Protein AF-A0A497GI88-F1 (afdb_monomer_lite)

Structure (mmCIF, N/CA/C/O backbone):
data_AF-A0A497GI88-F1
#
_entry.id   AF-A0A497GI88-F1
#
loop_
_atom_site.group_PDB
_atom_site.id
_atom_site.type_symbol
_atom_site.label_atom_id
_atom_site.label_alt_id
_atom_site.label_comp_id
_atom_site.label_asym_id
_atom_site.label_entity_id
_atom_site.label_seq_id
_atom_site.pdbx_PDB_ins_code
_atom_site.Cartn_x
_atom_site.Cartn_y
_atom_site.Cartn_z
_atom_site.occupancy
_atom_site.B_iso_or_equiv
_atom_site.auth_seq_id
_atom_site.auth_comp_id
_atom_site.auth_asym_id
_atom_site.auth_atom_id
_atom_site.pdbx_PDB_model_num
ATOM 1 N N . MET A 1 1 ? -7.601 22.668 -11.768 1.00 29.72 1 MET A N 1
ATOM 2 C CA . MET A 1 1 ? -8.333 21.905 -10.736 1.00 29.72 1 MET A CA 1
ATOM 3 C C . MET A 1 1 ? -7.314 21.542 -9.671 1.00 29.72 1 MET A C 1
ATOM 5 O O . MET A 1 1 ? -6.346 20.874 -10.000 1.00 29.72 1 MET A O 1
ATOM 9 N N . TYR A 1 2 ? -7.430 22.102 -8.469 1.00 25.92 2 TYR A N 1
ATOM 10 C CA . TYR A 1 2 ? -6.499 21.845 -7.369 1.00 25.92 2 TYR A CA 1
ATOM 11 C C . TYR A 1 2 ? -6.974 20.587 -6.637 1.00 25.92 2 TYR A C 1
ATOM 13 O O . TYR A 1 2 ? -7.950 20.641 -5.896 1.00 25.92 2 TYR A O 1
ATOM 21 N N . MET A 1 3 ? -6.332 19.451 -6.909 1.00 29.36 3 MET A N 1
ATOM 22 C CA . MET A 1 3 ? -6.398 18.282 -6.033 1.00 29.36 3 MET A CA 1
ATOM 23 C C . MET A 1 3 ? -5.349 18.503 -4.945 1.00 29.36 3 MET A C 1
ATOM 25 O O . MET A 1 3 ? -4.172 18.648 -5.292 1.00 29.36 3 MET A O 1
ATOM 29 N N . PRO A 1 4 ? -5.723 18.565 -3.655 1.00 32.22 4 PRO A N 1
ATOM 30 C CA . PRO A 1 4 ? -4.715 18.479 -2.616 1.00 32.22 4 PRO A CA 1
ATOM 31 C C . PRO A 1 4 ? -3.979 17.143 -2.812 1.00 32.22 4 PRO A C 1
ATOM 33 O O . PRO A 1 4 ? -4.627 16.129 -3.086 1.00 32.22 4 PRO A O 1
ATOM 36 N N . PRO A 1 5 ? -2.639 17.130 -2.745 1.00 32.94 5 PRO A N 1
ATOM 37 C CA . PRO A 1 5 ? -1.876 15.896 -2.856 1.00 32.94 5 PRO A CA 1
ATOM 38 C C . PRO A 1 5 ? -2.373 14.994 -1.729 1.00 32.94 5 PRO A C 1
ATOM 40 O O . PRO A 1 5 ? -2.317 15.402 -0.571 1.00 32.94 5 PRO A O 1
ATOM 43 N N . PHE A 1 6 ? -2.961 13.843 -2.058 1.00 42.62 6 PHE A N 1
ATOM 44 C CA . PHE A 1 6 ? -3.568 12.930 -1.089 1.00 42.62 6 PHE A CA 1
ATOM 45 C C . PHE A 1 6 ? -2.525 12.436 -0.076 1.00 42.62 6 PHE A C 1
ATOM 47 O O . PHE A 1 6 ? -1.867 11.417 -0.237 1.00 42.62 6 PHE A O 1
ATOM 54 N N . GLY A 1 7 ? -2.406 13.235 0.971 1.00 42.16 7 GLY A N 1
ATOM 55 C CA . GLY A 1 7 ? -1.689 13.073 2.222 1.00 42.16 7 GLY A CA 1
ATOM 56 C C . GLY A 1 7 ? -2.376 14.006 3.218 1.00 42.16 7 GLY A C 1
ATOM 57 O O . GLY A 1 7 ? -1.747 14.829 3.873 1.00 42.16 7 GLY A O 1
ATOM 58 N N . SER A 1 8 ? -3.708 13.993 3.230 1.00 46.81 8 SER A N 1
ATOM 59 C CA . SER A 1 8 ? -4.508 14.846 4.097 1.00 46.81 8 SER A CA 1
ATOM 60 C C . SER A 1 8 ? -4.334 14.383 5.537 1.00 46.81 8 SER A C 1
ATOM 62 O O . SER A 1 8 ? -4.782 13.300 5.886 1.00 46.81 8 SER A O 1
ATOM 64 N N . PHE A 1 9 ? -3.648 15.207 6.330 1.00 50.09 9 PHE A N 1
ATOM 65 C CA . PHE A 1 9 ? -3.596 15.286 7.793 1.00 50.09 9 PHE A CA 1
ATOM 66 C C . PHE A 1 9 ? -4.564 14.359 8.561 1.00 50.09 9 PHE A C 1
ATOM 68 O O . PHE A 1 9 ? -5.512 14.829 9.190 1.00 50.09 9 PHE A O 1
ATOM 75 N N . PHE A 1 10 ? -4.304 13.047 8.567 1.00 52.47 10 PHE A N 1
ATOM 76 C CA . PHE A 1 10 ? -5.151 12.065 9.260 1.00 52.47 10 PHE A CA 1
ATOM 77 C C . PHE A 1 10 ? -5.287 12.385 10.755 1.00 52.47 10 PHE A C 1
ATOM 79 O O . PHE A 1 10 ? -6.344 12.190 11.342 1.00 52.47 10 PHE A O 1
ATOM 86 N N . TYR A 1 11 ? -4.246 12.973 11.350 1.00 55.16 11 TYR A N 1
ATOM 87 C CA . TYR A 1 11 ? -4.225 13.388 12.753 1.00 55.16 11 TYR A CA 1
ATOM 88 C C . TYR A 1 11 ? -5.077 14.630 13.073 1.00 55.16 11 TYR A C 1
ATOM 90 O O . TYR A 1 11 ? -5.218 14.970 14.244 1.00 55.16 11 TYR A O 1
ATOM 98 N N . MET A 1 12 ? -5.618 15.330 12.070 1.00 56.09 12 MET A N 1
ATOM 99 C CA . MET A 1 12 ? -6.397 16.565 12.262 1.00 56.09 12 MET A CA 1
ATOM 100 C C . MET A 1 12 ? -7.893 16.399 11.971 1.00 56.09 12 MET A C 1
ATOM 102 O O . MET A 1 12 ? -8.658 17.341 12.180 1.00 56.09 12 MET A O 1
ATOM 106 N N . MET A 1 13 ? -8.324 15.233 11.484 1.00 63.97 13 MET A N 1
ATOM 107 C CA . MET A 1 13 ? -9.730 14.965 11.185 1.00 63.97 13 MET A CA 1
ATOM 108 C C . MET A 1 13 ? -10.410 14.293 12.388 1.00 63.97 13 MET A C 1
ATOM 110 O O . MET A 1 13 ? -9.856 13.344 12.947 1.00 63.97 13 MET A O 1
ATOM 114 N N . PRO A 1 14 ? -11.606 14.744 12.804 1.00 69.94 14 PRO A N 1
ATOM 115 C CA . PRO A 1 14 ? -12.370 14.048 13.830 1.00 69.94 14 PRO A CA 1
ATOM 116 C C . PRO A 1 14 ? -12.724 12.633 13.351 1.00 69.94 14 PRO A C 1
ATOM 118 O O . PRO A 1 14 ? -13.310 12.455 12.285 1.00 69.94 14 PRO A O 1
ATOM 121 N N . VAL A 1 15 ? -12.365 11.627 14.150 1.00 77.38 15 VAL A N 1
ATOM 122 C CA . VAL A 1 15 ? -12.651 10.216 13.863 1.00 77.38 15 VAL A CA 1
ATOM 123 C C . VAL A 1 15 ? -13.983 9.836 14.500 1.00 77.38 15 VAL A C 1
ATOM 125 O O . VAL A 1 15 ? -14.137 9.906 15.720 1.00 77.38 15 VAL A O 1
ATOM 128 N N . ILE A 1 16 ? -14.938 9.404 13.679 1.00 82.81 16 ILE A N 1
ATOM 129 C CA . ILE A 1 16 ? -16.190 8.811 14.155 1.00 82.81 16 ILE A CA 1
ATOM 130 C C . ILE A 1 16 ? -15.900 7.367 14.571 1.00 82.81 16 ILE A C 1
ATOM 132 O O . ILE A 1 16 ? -15.327 6.599 13.802 1.00 82.81 16 ILE A O 1
ATOM 136 N N . LYS A 1 17 ? -16.298 7.001 15.792 1.00 84.31 17 LYS A N 1
ATOM 137 C CA . LYS A 1 17 ? -16.186 5.638 16.323 1.00 84.31 17 LYS A CA 1
ATOM 138 C C . LYS A 1 17 ? -17.575 5.087 16.622 1.00 84.31 17 LYS A C 1
ATOM 140 O O . LYS A 1 17 ? -18.441 5.831 17.075 1.00 84.31 17 LYS A O 1
ATOM 145 N N . GLY A 1 18 ? -17.768 3.794 16.397 1.00 84.81 18 GLY A N 1
ATOM 146 C CA . GLY A 1 18 ? -19.031 3.114 16.659 1.00 84.81 18 GLY A CA 1
ATOM 147 C C . GLY A 1 18 ? -19.055 1.708 16.076 1.00 84.81 18 GLY A C 1
ATOM 148 O O . GLY A 1 18 ? -18.118 1.285 15.399 1.00 84.81 18 GLY A O 1
ATOM 149 N N . GLU A 1 19 ? -20.141 0.994 16.343 1.00 88.44 19 GLU A N 1
ATOM 150 C CA . GLU A 1 19 ? -20.425 -0.276 15.679 1.00 88.44 19 GLU A CA 1
ATOM 151 C C . GLU A 1 19 ? -20.713 -0.032 14.191 1.00 88.44 19 GLU A C 1
ATOM 153 O O . GLU A 1 19 ? -21.323 0.975 13.828 1.00 88.44 19 GLU A O 1
ATOM 158 N N . ASN A 1 20 ? -20.293 -0.961 13.329 1.00 89.62 20 ASN A N 1
ATOM 159 C CA . ASN A 1 20 ? -20.495 -0.893 11.875 1.00 89.62 20 ASN A CA 1
ATOM 160 C C . ASN A 1 20 ? -19.830 0.315 11.182 1.00 89.62 20 ASN A C 1
ATOM 162 O O . ASN A 1 20 ? -20.304 0.780 10.147 1.00 89.62 20 ASN A O 1
ATOM 166 N N . VAL A 1 21 ? -18.722 0.816 11.735 1.00 89.19 21 VAL A N 1
ATOM 167 C CA . VAL A 1 21 ? -17.883 1.848 11.108 1.00 89.19 21 VAL A CA 1
ATOM 168 C C . VAL A 1 21 ? -16.570 1.223 10.640 1.00 89.19 21 VAL A C 1
ATOM 170 O O . VAL A 1 21 ? -15.913 0.516 11.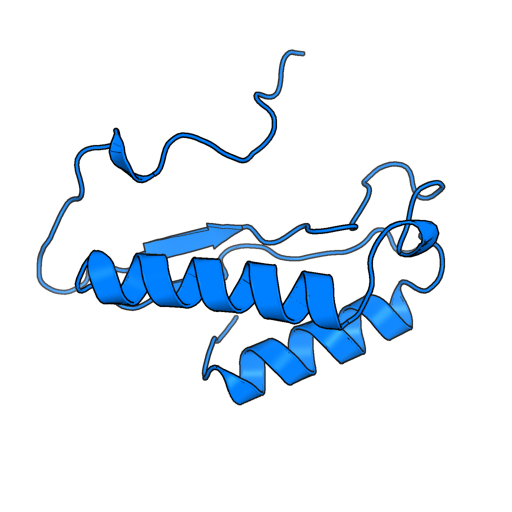403 1.00 89.19 21 VAL A O 1
ATOM 173 N N . ILE A 1 22 ? -16.173 1.512 9.398 1.00 89.19 22 ILE A N 1
ATOM 174 C CA . ILE A 1 22 ? -14.910 1.067 8.801 1.00 89.19 22 ILE A CA 1
ATOM 175 C C . ILE A 1 22 ? -14.120 2.266 8.275 1.00 89.19 22 ILE A C 1
ATOM 177 O O . ILE A 1 22 ? -14.694 3.213 7.735 1.00 89.19 22 ILE A O 1
ATOM 181 N N . LEU A 1 23 ? -12.799 2.237 8.442 1.00 88.00 23 LEU A N 1
ATOM 182 C CA . LEU A 1 23 ? -11.897 3.189 7.808 1.00 88.00 23 LEU A CA 1
ATOM 183 C C . LEU A 1 23 ? -11.629 2.723 6.379 1.00 88.00 23 LEU A C 1
ATOM 185 O O . LEU A 1 23 ? -11.160 1.608 6.183 1.00 88.00 23 LEU A O 1
ATOM 189 N N . THR A 1 24 ? -11.871 3.583 5.394 1.00 89.38 24 THR A N 1
ATOM 190 C CA . THR A 1 24 ? -11.492 3.322 4.001 1.00 89.38 24 THR A CA 1
ATOM 191 C C . THR A 1 24 ? -10.296 4.177 3.587 1.00 89.38 24 THR A C 1
ATOM 193 O O . THR A 1 24 ? -10.237 5.364 3.916 1.00 89.38 24 THR A O 1
ATOM 196 N N . ILE A 1 25 ? -9.333 3.583 2.879 1.00 86.50 25 ILE A N 1
ATOM 197 C CA . ILE A 1 25 ? -8.182 4.280 2.290 1.00 86.50 25 ILE A CA 1
ATOM 198 C C . ILE A 1 25 ? -8.135 4.008 0.789 1.00 86.50 25 ILE A C 1
ATOM 200 O O . ILE A 1 25 ? -8.385 2.895 0.338 1.00 86.50 25 ILE A O 1
ATOM 204 N N . HIS A 1 26 ? -7.805 5.037 0.010 1.00 88.19 26 HIS A N 1
ATOM 205 C CA . HIS A 1 26 ? -7.574 4.918 -1.427 1.00 88.19 26 HIS A CA 1
ATOM 206 C C . HIS A 1 26 ? -6.063 4.859 -1.679 1.00 88.19 26 HIS A C 1
ATOM 208 O O . HIS A 1 26 ? -5.318 5.722 -1.208 1.00 88.19 26 HIS A O 1
ATOM 214 N N . TYR A 1 27 ? -5.603 3.843 -2.402 1.00 87.06 27 TYR A N 1
ATOM 215 C CA . TYR A 1 27 ? -4.194 3.497 -2.535 1.00 87.06 27 TYR A CA 1
ATOM 216 C C . TYR A 1 27 ? -3.696 3.632 -3.979 1.00 87.06 27 TYR A C 1
ATOM 218 O O . TYR A 1 27 ? -3.985 2.805 -4.841 1.00 87.06 27 TYR A O 1
ATOM 226 N N . TYR A 1 28 ? -2.875 4.655 -4.230 1.00 84.38 28 TYR A N 1
ATOM 227 C CA . TYR A 1 28 ? -2.337 4.970 -5.563 1.00 84.38 28 TYR A CA 1
ATOM 228 C C . TYR A 1 28 ? -0.827 5.260 -5.548 1.00 84.38 28 TYR A C 1
ATOM 230 O O . TYR A 1 28 ? -0.309 5.993 -6.388 1.00 84.38 28 TYR A O 1
ATOM 238 N N . ILE A 1 29 ? -0.092 4.726 -4.569 1.00 83.19 29 ILE A N 1
ATOM 239 C CA . ILE A 1 29 ? 1.345 5.003 -4.413 1.00 83.19 29 ILE A CA 1
ATOM 240 C C . ILE A 1 29 ? 2.111 4.552 -5.660 1.00 83.19 29 ILE A C 1
ATOM 242 O O . ILE A 1 29 ? 2.020 3.398 -6.067 1.00 83.19 29 ILE A O 1
ATOM 246 N N . GLY A 1 30 ? 2.824 5.488 -6.297 1.00 75.00 30 GLY A N 1
ATOM 247 C CA . GLY A 1 30 ? 3.535 5.287 -7.570 1.00 75.00 30 GLY A CA 1
ATOM 248 C C . GLY A 1 30 ? 2.655 4.943 -8.778 1.00 75.00 30 GLY A C 1
ATOM 249 O O . GLY A 1 30 ? 3.184 4.742 -9.873 1.00 75.00 30 GLY A O 1
ATOM 250 N N . GLY A 1 31 ? 1.333 4.895 -8.602 1.00 66.25 31 GLY A N 1
ATOM 251 C CA . GLY A 1 31 ? 0.362 4.821 -9.681 1.00 66.25 31 GLY A CA 1
ATOM 252 C C . GLY A 1 31 ? 0.144 6.216 -10.249 1.00 66.25 31 GLY A C 1
ATOM 253 O O . GLY A 1 31 ? -0.153 7.161 -9.521 1.00 66.25 31 GLY A O 1
ATOM 254 N N . THR A 1 32 ? 0.315 6.372 -11.557 1.00 62.66 32 THR A N 1
ATOM 255 C CA . THR A 1 32 ? 0.069 7.647 -12.234 1.00 62.66 32 THR A CA 1
ATOM 256 C C . THR A 1 32 ? -1.063 7.514 -13.225 1.00 62.66 32 THR A C 1
ATOM 258 O O . THR A 1 32 ? -1.184 6.519 -13.940 1.00 62.66 32 THR A O 1
ATOM 261 N N . TRP A 1 33 ? -1.908 8.542 -13.257 1.00 58.06 33 TRP A N 1
ATOM 262 C CA . TRP A 1 33 ? -3.012 8.645 -14.206 1.00 58.06 33 TRP A CA 1
ATOM 263 C C . TRP A 1 33 ? -2.519 8.902 -15.645 1.00 58.06 33 TRP A C 1
ATOM 265 O O . TRP A 1 33 ? -3.259 8.671 -16.595 1.00 58.06 33 TRP A O 1
ATOM 275 N N . ASP A 1 34 ? -1.276 9.381 -15.800 1.00 59.69 34 ASP A N 1
ATOM 276 C CA . ASP A 1 34 ? -0.705 9.868 -17.062 1.00 59.69 34 ASP A CA 1
ATOM 277 C C . ASP A 1 34 ? -0.080 8.773 -17.946 1.00 59.69 34 ASP A C 1
ATOM 279 O O . ASP A 1 34 ? 0.271 9.040 -19.093 1.00 59.69 34 ASP A O 1
ATOM 283 N N . GLY A 1 35 ? 0.074 7.545 -17.434 1.00 53.19 35 GLY A N 1
ATOM 284 C CA . GLY A 1 35 ? 0.631 6.408 -18.175 1.00 53.19 35 GLY A CA 1
ATOM 285 C C . GLY A 1 35 ? 2.127 6.499 -18.513 1.00 53.19 35 GLY A C 1
ATOM 286 O O . GLY A 1 35 ? 2.656 5.571 -19.118 1.00 53.19 35 GLY A O 1
ATOM 287 N N . VAL A 1 36 ? 2.836 7.561 -18.115 1.00 55.03 36 VAL A N 1
ATOM 288 C CA . VAL A 1 36 ? 4.257 7.786 -18.455 1.00 55.03 36 VAL A CA 1
ATOM 289 C C . VAL A 1 36 ? 5.146 7.689 -17.215 1.00 55.03 36 VAL A C 1
ATOM 291 O O . VAL A 1 36 ? 6.287 7.224 -17.292 1.00 55.03 36 VAL A O 1
ATOM 294 N N . THR A 1 37 ? 4.609 8.036 -16.046 1.00 58.12 37 THR A N 1
ATOM 295 C CA . THR A 1 37 ? 5.373 8.190 -14.802 1.00 58.12 37 THR A CA 1
ATOM 296 C C . THR A 1 37 ? 5.050 7.062 -13.810 1.00 58.12 37 THR A C 1
ATOM 298 O O . THR A 1 37 ? 4.721 7.310 -12.657 1.00 58.12 37 THR A O 1
ATOM 301 N N . GLY A 1 38 ? 5.033 5.804 -14.273 1.00 61.22 38 GLY A N 1
ATOM 302 C CA . GLY A 1 38 ? 4.746 4.614 -13.444 1.00 61.22 38 GLY A CA 1
ATOM 303 C C . GLY A 1 38 ? 5.848 4.276 -12.425 1.00 61.22 38 GLY A C 1
ATOM 304 O O . GLY A 1 38 ? 6.639 5.144 -12.065 1.00 61.22 38 GLY A O 1
ATOM 305 N N . TYR A 1 39 ? 5.962 2.991 -12.045 1.00 64.81 39 TYR A N 1
ATOM 306 C CA . TYR A 1 39 ? 6.860 2.354 -11.042 1.00 64.81 39 TYR A CA 1
ATOM 307 C C . TYR A 1 39 ? 8.366 2.699 -11.098 1.00 64.81 39 TYR A C 1
ATOM 309 O O . TYR A 1 39 ? 9.197 2.091 -10.437 1.00 64.81 39 TYR A O 1
ATOM 317 N N . LYS A 1 40 ? 8.783 3.632 -11.946 1.00 66.00 40 LYS A N 1
ATOM 318 C CA . LYS A 1 40 ? 10.166 4.068 -12.101 1.00 66.00 40 LYS A CA 1
ATOM 319 C C . LYS A 1 40 ? 10.716 4.747 -10.840 1.00 66.00 40 LYS A C 1
ATOM 321 O O . LYS A 1 40 ? 11.929 4.767 -10.666 1.00 66.00 40 LYS A O 1
ATOM 326 N N . GLY A 1 41 ? 9.842 5.320 -10.007 1.00 72.62 41 GLY A N 1
ATOM 327 C CA . GLY A 1 41 ? 10.215 6.117 -8.833 1.00 72.62 41 GLY A CA 1
ATOM 328 C C . GLY A 1 41 ? 9.919 5.487 -7.472 1.00 72.62 41 GLY A C 1
ATOM 329 O O . GLY A 1 41 ? 10.179 6.145 -6.470 1.00 72.62 41 GLY A O 1
ATOM 330 N N . ILE A 1 42 ? 9.370 4.269 -7.422 1.00 79.25 42 ILE A N 1
ATOM 331 C CA . ILE A 1 42 ? 9.057 3.575 -6.167 1.00 79.25 42 ILE A CA 1
ATOM 332 C C . ILE A 1 42 ? 9.544 2.127 -6.204 1.00 79.25 42 ILE A C 1
ATOM 334 O O . ILE A 1 42 ? 9.694 1.529 -7.269 1.00 79.25 42 ILE A O 1
ATOM 338 N N . THR A 1 43 ? 9.806 1.579 -5.028 1.00 85.75 43 THR A N 1
ATOM 339 C CA . THR A 1 43 ? 10.260 0.206 -4.810 1.00 85.75 43 THR A CA 1
ATOM 340 C C . THR A 1 43 ? 9.211 -0.602 -4.046 1.00 85.75 43 THR A C 1
ATOM 342 O O . THR A 1 43 ? 8.264 -0.045 -3.488 1.00 85.75 43 THR A O 1
ATOM 345 N N . PHE A 1 44 ? 9.408 -1.919 -3.964 1.00 89.75 44 PHE A N 1
ATOM 346 C CA . PHE A 1 44 ? 8.602 -2.784 -3.100 1.00 89.75 44 PHE A CA 1
ATOM 347 C C . PHE A 1 44 ? 8.591 -2.291 -1.640 1.00 89.75 44 PHE A C 1
ATOM 349 O O . PHE A 1 44 ? 7.537 -2.224 -1.013 1.00 89.75 44 PHE A O 1
ATOM 356 N N . ASP A 1 45 ? 9.743 -1.861 -1.118 1.00 90.25 45 ASP A N 1
ATOM 357 C CA . ASP A 1 45 ? 9.858 -1.340 0.249 1.00 90.25 45 ASP A CA 1
ATOM 358 C C . ASP A 1 45 ? 9.034 -0.060 0.451 1.00 90.25 45 ASP A C 1
ATOM 360 O O . ASP A 1 45 ? 8.541 0.202 1.549 1.00 90.25 45 ASP A O 1
ATOM 364 N N . ASP A 1 46 ? 8.868 0.754 -0.596 1.00 88.38 46 ASP A N 1
ATOM 365 C CA . ASP A 1 46 ? 8.016 1.943 -0.535 1.00 88.38 46 ASP A CA 1
ATOM 366 C C . ASP A 1 46 ? 6.536 1.553 -0.456 1.00 88.38 46 ASP A C 1
ATOM 368 O O . ASP A 1 46 ? 5.780 2.169 0.303 1.00 88.38 46 ASP A O 1
ATOM 372 N N . HIS A 1 47 ? 6.132 0.488 -1.159 1.00 89.00 47 HIS A 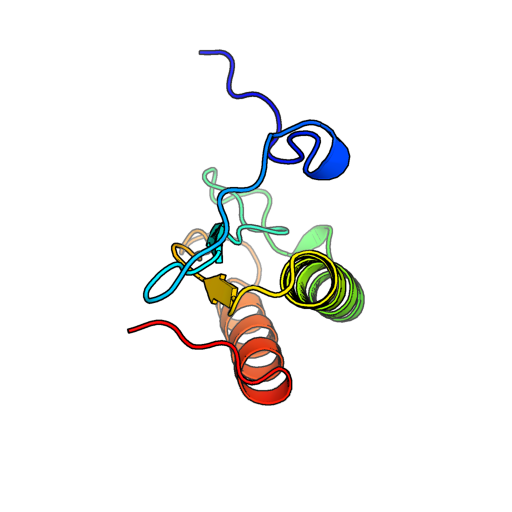N 1
ATOM 373 C CA . HIS A 1 47 ? 4.801 -0.092 -0.995 1.00 89.00 47 HIS A CA 1
ATOM 374 C C . HIS A 1 47 ? 4.579 -0.618 0.417 1.00 89.00 47 HIS A C 1
ATOM 376 O O . HIS A 1 47 ? 3.575 -0.262 1.038 1.00 89.00 47 HIS A O 1
ATOM 382 N N . GLU A 1 48 ? 5.513 -1.412 0.942 1.00 92.62 48 GLU A N 1
ATOM 383 C CA . GLU A 1 48 ? 5.402 -1.999 2.279 1.00 92.62 48 GLU A CA 1
ATOM 384 C C . GLU A 1 48 ? 5.309 -0.904 3.351 1.00 92.62 48 GLU A C 1
ATOM 386 O O . GLU A 1 48 ? 4.425 -0.947 4.208 1.00 92.62 48 GLU A O 1
ATOM 391 N N . LYS A 1 49 ? 6.133 0.150 3.262 1.00 89.88 49 LYS A N 1
ATOM 392 C CA . LYS A 1 49 ? 6.062 1.310 4.169 1.00 89.88 49 LYS A CA 1
ATOM 393 C C . LYS A 1 49 ? 4.721 2.035 4.092 1.00 89.88 49 LYS A C 1
ATOM 395 O O . LYS A 1 49 ? 4.154 2.396 5.128 1.00 89.88 49 LYS A O 1
ATOM 400 N N . ALA A 1 50 ? 4.208 2.265 2.885 1.00 89.56 50 ALA A N 1
ATOM 401 C CA . ALA A 1 50 ? 2.937 2.953 2.701 1.00 89.56 50 ALA A CA 1
ATOM 402 C C . ALA A 1 50 ? 1.758 2.121 3.228 1.00 89.56 50 ALA A C 1
ATOM 404 O O . ALA A 1 50 ? 0.895 2.648 3.929 1.00 89.56 50 ALA A O 1
ATOM 405 N N . ILE A 1 51 ? 1.742 0.816 2.955 1.00 90.81 51 ILE A N 1
ATOM 406 C CA . ILE A 1 51 ? 0.697 -0.103 3.425 1.00 90.81 51 ILE A CA 1
ATOM 407 C C . ILE A 1 51 ? 0.762 -0.261 4.945 1.00 90.81 51 ILE A C 1
ATOM 409 O O . ILE A 1 51 ? -0.259 -0.130 5.614 1.00 90.81 51 ILE A O 1
ATOM 413 N N . SER A 1 52 ? 1.958 -0.425 5.514 1.00 89.81 52 SER A N 1
ATOM 414 C CA . SER A 1 52 ? 2.160 -0.444 6.966 1.00 89.81 52 SER A CA 1
ATOM 415 C C . SER A 1 52 ? 1.647 0.842 7.625 1.00 89.81 52 SER A C 1
ATOM 417 O O . SER A 1 52 ? 0.999 0.802 8.670 1.00 89.81 52 SER A O 1
ATOM 419 N N . THR A 1 53 ? 1.846 1.998 6.986 1.00 89.44 53 THR A N 1
ATOM 420 C CA . THR A 1 53 ? 1.281 3.270 7.461 1.00 89.44 53 THR A CA 1
ATOM 421 C C . THR A 1 53 ? -0.250 3.239 7.459 1.00 89.44 53 THR A C 1
ATOM 423 O O . THR A 1 53 ? -0.855 3.637 8.450 1.00 89.44 53 THR A O 1
ATOM 426 N N . CYS A 1 54 ? -0.880 2.714 6.404 1.00 88.62 54 CYS A N 1
ATOM 427 C CA . CYS A 1 54 ? -2.336 2.544 6.335 1.00 88.62 54 CYS A CA 1
ATOM 428 C C . CYS A 1 54 ? -2.849 1.661 7.483 1.00 88.62 54 CYS A C 1
ATOM 430 O O . CYS A 1 54 ? -3.740 2.071 8.228 1.00 88.62 54 CYS A O 1
ATOM 432 N N . VAL A 1 55 ? -2.230 0.493 7.683 1.00 90.88 55 VAL A N 1
ATOM 433 C CA . VAL A 1 55 ? -2.562 -0.445 8.769 1.00 90.88 55 VAL A CA 1
ATOM 434 C C . VAL A 1 55 ? -2.444 0.234 10.132 1.00 90.88 55 VAL A C 1
ATOM 436 O O . VAL A 1 55 ? -3.367 0.165 10.943 1.00 90.88 55 VAL A O 1
ATOM 439 N N . ASN A 1 56 ? -1.351 0.960 10.370 1.00 88.44 56 ASN A N 1
ATOM 440 C CA . ASN A 1 56 ? -1.140 1.684 11.621 1.00 88.44 56 ASN A CA 1
ATOM 441 C C . ASN A 1 56 ? -2.198 2.769 11.858 1.00 88.44 56 ASN A C 1
ATOM 443 O O . ASN A 1 56 ? -2.587 2.984 13.002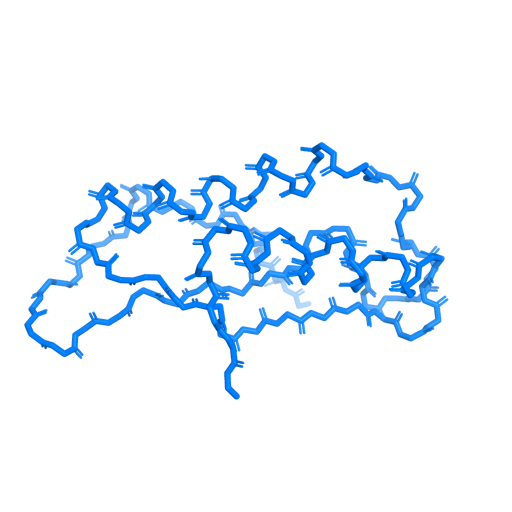 1.00 88.44 56 ASN A O 1
ATOM 447 N N . ILE A 1 57 ? -2.709 3.429 10.813 1.00 86.75 57 ILE A N 1
ATOM 448 C CA . ILE A 1 57 ? -3.820 4.383 10.956 1.00 86.75 57 ILE A CA 1
ATOM 449 C C . ILE A 1 57 ? -5.084 3.663 11.443 1.00 86.75 57 ILE A C 1
ATOM 451 O O . ILE A 1 57 ? -5.722 4.149 12.380 1.00 86.75 57 ILE A O 1
ATOM 455 N N . GLY A 1 58 ? -5.427 2.508 10.863 1.00 87.44 58 GLY A N 1
ATOM 456 C CA . GLY A 1 58 ? -6.565 1.693 11.309 1.00 87.44 58 GLY A CA 1
ATOM 457 C C . GLY A 1 58 ? -6.423 1.255 12.769 1.00 87.44 58 GLY A C 1
ATOM 458 O O . GLY A 1 58 ? -7.298 1.531 13.594 1.00 87.44 58 GLY A O 1
ATOM 459 N N . LEU A 1 59 ? -5.261 0.689 13.115 1.00 89.25 59 LEU A N 1
ATOM 460 C CA . LEU A 1 59 ? -4.938 0.253 14.477 1.00 89.25 59 LEU A CA 1
ATOM 461 C C . LEU A 1 59 ? -5.011 1.405 15.489 1.00 89.25 59 LEU A C 1
ATOM 463 O O . LEU A 1 59 ? -5.689 1.285 16.507 1.00 89.25 59 LEU A O 1
ATOM 467 N N . ASN A 1 60 ? -4.382 2.545 15.193 1.00 87.88 60 ASN A N 1
ATOM 468 C CA . ASN A 1 60 ? -4.379 3.714 16.079 1.00 87.88 60 ASN A CA 1
ATOM 469 C C . ASN A 1 60 ? -5.771 4.346 16.223 1.00 87.88 60 ASN A C 1
ATOM 471 O O . ASN A 1 60 ? -6.099 4.919 17.264 1.00 87.88 60 ASN A O 1
ATOM 475 N N . SER A 1 61 ? -6.606 4.234 15.190 1.00 85.50 61 SER A N 1
ATOM 476 C CA . SER A 1 61 ? -7.990 4.713 15.226 1.00 85.50 61 SER A CA 1
ATOM 477 C C . SER A 1 61 ? -8.918 3.755 15.979 1.00 85.50 61 SER A C 1
ATOM 479 O O . SER A 1 61 ? -9.978 4.179 16.448 1.00 85.50 61 SER A O 1
ATOM 481 N N . GLY A 1 62 ? -8.511 2.494 16.153 1.00 89.00 62 GLY A N 1
ATOM 482 C CA . GLY A 1 62 ? -9.354 1.424 16.683 1.00 89.00 62 GLY A CA 1
ATOM 483 C C . GLY A 1 62 ? -10.488 1.054 15.726 1.00 89.00 62 GLY A C 1
ATOM 484 O O . GLY A 1 62 ? -11.579 0.724 16.183 1.00 89.00 62 GLY A O 1
ATOM 485 N N . LEU A 1 63 ? -10.253 1.180 14.416 1.00 89.00 63 LEU A N 1
ATOM 486 C CA . LEU A 1 63 ? -11.226 0.893 13.363 1.00 89.00 63 LEU A CA 1
ATOM 487 C C . LEU A 1 63 ? -10.669 -0.186 12.425 1.00 89.00 63 LEU A C 1
ATOM 489 O O . LEU A 1 63 ? -9.471 -0.158 12.124 1.00 89.00 63 LEU A O 1
ATOM 493 N N . PRO A 1 64 ? -11.511 -1.101 11.913 1.00 90.12 64 PRO A N 1
ATOM 494 C CA . PRO A 1 64 ? -11.125 -1.955 10.798 1.00 90.12 64 PRO A CA 1
ATOM 495 C C . PRO A 1 64 ? -10.727 -1.097 9.591 1.00 90.12 64 PRO A C 1
ATOM 497 O O . PRO A 1 64 ? -11.279 -0.011 9.394 1.00 90.12 64 PRO A O 1
ATOM 500 N N . LEU A 1 65 ? -9.775 -1.581 8.796 1.00 88.69 65 LEU A N 1
ATOM 501 C CA . LEU A 1 65 ? -9.304 -0.915 7.585 1.00 88.69 65 LEU A CA 1
ATOM 502 C C . LEU A 1 65 ? -9.789 -1.671 6.346 1.00 88.69 65 LEU A C 1
ATOM 504 O O . LEU A 1 65 ? -9.672 -2.890 6.275 1.00 88.69 65 LEU A O 1
ATOM 508 N N . TRP A 1 66 ? -10.271 -0.919 5.366 1.00 89.69 66 TRP A N 1
ATOM 509 C CA . TRP A 1 66 ? -10.642 -1.366 4.031 1.00 89.69 66 TRP A CA 1
ATOM 510 C C . TRP A 1 66 ? -9.910 -0.528 2.990 1.00 89.69 66 TRP A C 1
ATOM 512 O O . TRP A 1 66 ? -9.759 0.685 3.160 1.00 89.69 66 TRP A O 1
ATOM 522 N N . ILE A 1 67 ? -9.472 -1.143 1.898 1.00 90.50 67 ILE A N 1
ATOM 523 C CA . ILE A 1 67 ? -8.955 -0.378 0.766 1.00 90.50 67 ILE A CA 1
ATOM 524 C C . ILE A 1 67 ? -10.127 -0.105 -0.170 1.00 90.50 67 ILE A C 1
ATOM 526 O O . ILE A 1 67 ? -10.643 -1.018 -0.792 1.00 90.50 67 ILE A O 1
ATOM 530 N N . GLY A 1 68 ? -10.601 1.140 -0.233 1.00 88.06 68 GLY A N 1
ATOM 531 C CA . GLY A 1 68 ? -11.792 1.502 -1.015 1.00 88.06 68 GLY A CA 1
ATOM 532 C C . GLY A 1 68 ? -11.523 1.637 -2.506 1.00 88.06 68 GLY A C 1
ATOM 533 O O . GLY A 1 68 ? -12.379 1.324 -3.328 1.00 88.06 68 GLY A O 1
ATOM 534 N N . GLU A 1 69 ? -10.320 2.077 -2.854 1.00 87.00 69 GLU A N 1
ATOM 535 C CA . GLU A 1 69 ? -9.877 2.183 -4.235 1.00 87.00 69 GLU A CA 1
ATOM 536 C C . GLU A 1 69 ? -8.392 1.863 -4.327 1.00 87.00 69 GLU A C 1
ATOM 538 O O . GLU A 1 69 ? -7.604 2.250 -3.464 1.00 87.00 69 GLU A O 1
ATOM 543 N N . LEU A 1 70 ? -8.006 1.205 -5.411 1.00 88.12 70 LEU A N 1
ATOM 544 C CA . LEU A 1 70 ? -6.622 1.046 -5.807 1.00 88.12 70 LEU A CA 1
ATOM 545 C C . LEU A 1 70 ? -6.536 0.960 -7.323 1.00 88.12 70 LEU A C 1
ATOM 547 O O . LEU A 1 70 ? -7.482 0.549 -7.995 1.00 88.12 70 LEU A O 1
ATOM 551 N N . GLY A 1 71 ? -5.381 1.310 -7.872 1.00 85.31 71 GLY A N 1
ATOM 552 C CA . GLY A 1 71 ? -5.153 1.101 -9.288 1.00 85.31 71 GLY A CA 1
ATOM 553 C C . GLY A 1 71 ? -3.846 1.676 -9.789 1.00 85.31 71 GLY A C 1
ATOM 554 O O . GLY A 1 71 ? -3.216 2.536 -9.176 1.00 85.31 71 GLY A O 1
ATOM 555 N N . VAL A 1 72 ? -3.476 1.206 -10.970 1.00 85.00 72 VAL A N 1
ATOM 556 C CA . VAL A 1 72 ? -2.342 1.700 -11.739 1.00 85.00 72 VAL A CA 1
ATOM 557 C C . VAL A 1 72 ? -2.778 1.858 -13.191 1.00 85.00 72 VAL A C 1
ATOM 559 O O . VAL A 1 72 ? -3.585 1.073 -13.694 1.00 85.00 72 VAL A O 1
ATOM 562 N N . GLY A 1 73 ? -2.270 2.887 -13.870 1.00 81.94 73 GLY A N 1
ATOM 563 C CA . GLY A 1 73 ? -2.527 3.077 -15.292 1.00 81.94 73 GLY A CA 1
ATOM 564 C C . GLY A 1 73 ? -2.061 1.862 -16.097 1.00 81.94 73 GLY A C 1
ATOM 565 O O . GLY A 1 73 ? -0.959 1.355 -15.898 1.00 81.94 73 GLY A O 1
ATOM 566 N N . SER A 1 74 ? -2.880 1.397 -17.041 1.00 83.56 74 SER A N 1
ATOM 567 C CA . SER A 1 74 ? -2.567 0.202 -17.843 1.00 83.56 74 SER A CA 1
ATOM 568 C C . SER A 1 74 ? -1.306 0.359 -18.701 1.00 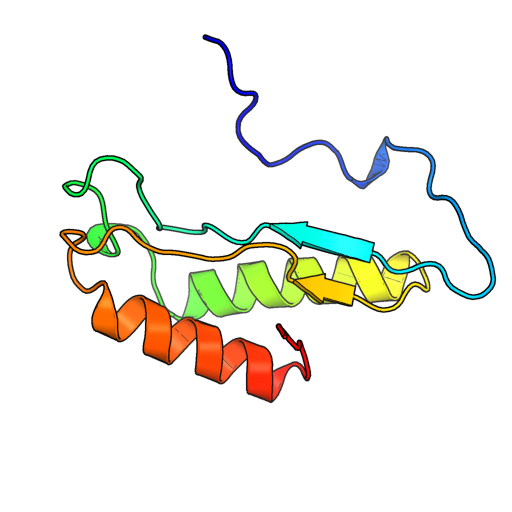83.56 74 SER A C 1
ATOM 570 O O . SER A 1 74 ? -0.619 -0.622 -18.973 1.00 83.56 74 SER A O 1
ATOM 572 N N . ALA A 1 75 ? -0.983 1.593 -19.101 1.00 81.12 75 ALA A N 1
ATOM 573 C CA . ALA A 1 75 ? 0.222 1.932 -19.856 1.00 81.12 75 ALA A CA 1
ATOM 574 C C . ALA A 1 75 ? 1.444 2.236 -18.968 1.00 81.12 75 ALA A C 1
ATOM 576 O O . ALA A 1 75 ? 2.548 2.408 -19.485 1.00 81.12 75 ALA A O 1
ATOM 577 N N . SER A 1 76 ? 1.273 2.306 -17.643 1.00 80.56 76 SER A N 1
ATOM 578 C CA . SER A 1 76 ? 2.350 2.669 -16.726 1.00 80.56 76 SER A CA 1
ATOM 579 C C . SER A 1 76 ? 3.486 1.644 -16.767 1.00 80.56 76 SER A C 1
ATOM 581 O O . SER A 1 76 ? 3.278 0.428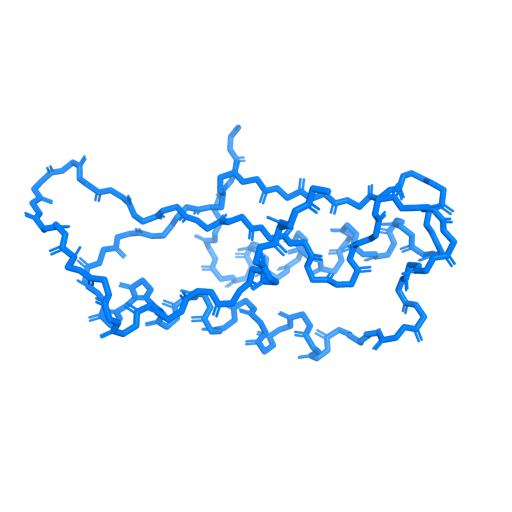 -16.812 1.00 80.56 76 SER A O 1
ATOM 583 N N . TYR A 1 77 ? 4.725 2.136 -16.695 1.00 81.50 77 TYR A N 1
ATOM 584 C CA . TYR A 1 77 ? 5.905 1.279 -16.606 1.00 81.50 77 TYR A CA 1
ATOM 585 C C . TYR A 1 77 ? 5.776 0.302 -15.429 1.00 81.50 77 TYR A C 1
ATOM 587 O O . TYR A 1 77 ? 5.548 0.733 -14.298 1.00 81.50 77 TYR A O 1
ATOM 595 N N . LYS A 1 78 ? 5.929 -1.000 -15.715 1.00 86.56 78 LYS A N 1
ATOM 596 C CA . LYS A 1 78 ? 5.788 -2.108 -14.754 1.00 86.56 78 LYS A CA 1
ATOM 597 C C . LYS A 1 78 ? 4.419 -2.189 -14.049 1.00 86.56 78 LYS A C 1
ATOM 599 O O . LYS A 1 78 ? 4.346 -2.719 -12.947 1.00 86.56 78 LYS A O 1
ATOM 604 N N . ALA A 1 79 ? 3.329 -1.757 -14.691 1.00 86.00 79 ALA A N 1
ATOM 605 C CA . ALA A 1 79 ? 1.973 -1.854 -14.131 1.00 86.00 79 ALA A CA 1
ATOM 606 C C . ALA A 1 79 ? 1.625 -3.257 -13.593 1.00 86.00 79 ALA A C 1
ATOM 608 O O . ALA A 1 79 ? 1.091 -3.378 -12.497 1.00 86.00 79 ALA A O 1
ATOM 609 N N . LYS A 1 80 ? 1.998 -4.326 -14.314 1.00 90.12 80 LYS A N 1
ATOM 610 C CA . LYS A 1 80 ? 1.806 -5.706 -13.838 1.00 90.12 80 LYS A CA 1
ATOM 611 C C . LYS A 1 80 ? 2.526 -5.970 -12.509 1.00 90.12 80 LYS A C 1
ATOM 613 O O . LYS A 1 80 ? 1.909 -6.488 -11.589 1.00 90.12 80 LYS A O 1
ATOM 618 N N . GLN A 1 81 ? 3.800 -5.588 -12.416 1.00 90.62 81 GLN A N 1
ATOM 619 C CA . GLN A 1 81 ? 4.591 -5.782 -11.201 1.00 90.62 81 GLN A CA 1
ATOM 620 C C . GLN A 1 81 ? 3.999 -4.986 -10.029 1.00 90.62 81 GLN A C 1
ATOM 622 O O . GLN A 1 81 ? 3.917 -5.507 -8.928 1.00 90.62 81 GLN A O 1
ATOM 627 N N . TRP A 1 82 ? 3.527 -3.758 -10.273 1.00 90.00 82 TRP A N 1
ATOM 628 C CA . TRP A 1 82 ? 2.833 -2.965 -9.253 1.00 90.00 82 TRP A CA 1
ATOM 629 C C . TRP A 1 82 ? 1.630 -3.716 -8.676 1.00 90.00 82 TRP A C 1
ATOM 631 O O . TRP A 1 82 ? 1.482 -3.789 -7.462 1.00 90.00 82 TRP A O 1
ATOM 641 N N . VAL A 1 83 ? 0.796 -4.312 -9.539 1.00 90.62 83 VAL A N 1
ATOM 642 C CA . VAL A 1 83 ? -0.384 -5.074 -9.099 1.00 90.62 83 VAL A CA 1
ATOM 643 C C . VAL A 1 83 ? 0.035 -6.293 -8.280 1.00 90.62 83 VAL A C 1
ATOM 645 O O . VAL A 1 83 ? -0.531 -6.528 -7.219 1.00 90.62 83 VAL A O 1
ATOM 648 N N . GLU A 1 84 ? 1.035 -7.045 -8.743 1.00 93.38 84 GLU A N 1
ATOM 649 C CA . GLU A 1 84 ? 1.547 -8.223 -8.032 1.00 93.38 84 GLU A CA 1
ATOM 650 C C . GLU A 1 84 ? 2.090 -7.858 -6.640 1.00 93.38 84 GLU A C 1
ATOM 652 O O . GLU A 1 84 ? 1.718 -8.494 -5.654 1.00 93.38 84 GLU A O 1
ATOM 657 N N . ASP A 1 85 ? 2.898 -6.801 -6.543 1.00 92.94 85 ASP A N 1
ATOM 658 C CA . ASP A 1 85 ? 3.508 -6.353 -5.289 1.00 92.94 85 ASP A CA 1
ATOM 659 C C . ASP A 1 85 ? 2.454 -5.838 -4.291 1.00 92.94 85 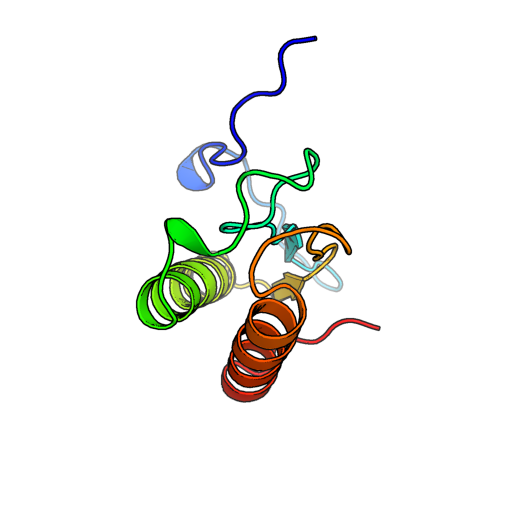ASP A C 1
ATOM 661 O O . ASP A 1 85 ? 2.484 -6.188 -3.108 1.00 92.94 85 ASP A O 1
ATOM 665 N N . VAL A 1 86 ? 1.491 -5.034 -4.760 1.00 91.69 86 VAL A N 1
ATOM 666 C CA . VAL A 1 86 ? 0.422 -4.478 -3.915 1.00 91.69 86 VAL A CA 1
ATOM 667 C C . VAL A 1 86 ? -0.516 -5.570 -3.414 1.00 91.69 86 VAL A C 1
ATOM 669 O O . VAL A 1 86 ? -0.807 -5.599 -2.220 1.00 91.69 86 VAL A O 1
ATOM 672 N N . LEU A 1 87 ? -0.956 -6.488 -4.281 1.00 92.62 87 LEU A N 1
ATOM 673 C CA . LEU A 1 87 ? -1.843 -7.581 -3.872 1.00 92.62 87 LEU A CA 1
ATOM 674 C C . LEU A 1 87 ? -1.153 -8.544 -2.902 1.00 92.62 87 LEU A C 1
ATOM 676 O O . LEU A 1 87 ? -1.770 -8.958 -1.925 1.00 92.62 87 LEU A O 1
ATOM 680 N N . TYR A 1 88 ? 0.132 -8.845 -3.117 1.00 95.19 88 TYR A N 1
ATOM 681 C CA . TYR A 1 88 ? 0.918 -9.635 -2.167 1.00 95.19 88 TYR A CA 1
ATOM 682 C C . TYR A 1 88 ? 0.966 -8.978 -0.780 1.00 95.19 88 TYR A C 1
ATOM 684 O O . TYR A 1 88 ? 0.798 -9.642 0.243 1.00 95.19 88 TYR A O 1
ATOM 692 N N . LEU A 1 89 ? 1.185 -7.661 -0.729 1.00 93.75 89 LEU A N 1
ATOM 693 C CA . LEU A 1 89 ? 1.219 -6.930 0.534 1.00 93.75 89 LEU A CA 1
ATOM 694 C C . LEU A 1 89 ? -0.170 -6.835 1.177 1.00 93.75 89 LEU A C 1
ATOM 696 O O . LEU A 1 89 ? -0.272 -6.986 2.391 1.00 93.75 89 LEU A O 1
ATOM 700 N N . PHE A 1 90 ? -1.234 -6.631 0.403 1.00 92.75 90 PHE A N 1
ATOM 701 C CA . PHE A 1 90 ? -2.600 -6.615 0.934 1.00 92.75 90 PHE A CA 1
ATOM 702 C C . PHE A 1 90 ? -2.965 -7.948 1.584 1.00 92.75 90 PHE A C 1
ATOM 704 O O . PHE A 1 90 ? -3.385 -7.943 2.739 1.00 92.75 90 PHE A O 1
ATOM 711 N N . ASP A 1 91 ? -2.687 -9.071 0.918 1.00 92.69 91 ASP A N 1
ATOM 712 C CA . ASP A 1 91 ? -2.891 -10.410 1.482 1.00 92.69 91 ASP A CA 1
ATOM 713 C C . ASP A 1 91 ? -2.090 -10.597 2.783 1.00 92.69 91 ASP A C 1
ATOM 715 O O . ASP A 1 91 ? -2.634 -10.963 3.826 1.00 92.69 91 ASP A O 1
ATOM 719 N N . ARG A 1 92 ? -0.805 -10.216 2.776 1.00 93.81 92 ARG A N 1
ATOM 720 C CA . ARG A 1 92 ? 0.070 -10.307 3.956 1.00 93.81 92 ARG A CA 1
ATOM 721 C C . ARG A 1 92 ? -0.423 -9.487 5.152 1.00 93.81 92 ARG A C 1
ATOM 723 O O . ARG A 1 92 ? -0.222 -9.904 6.293 1.00 93.81 92 ARG A O 1
ATOM 730 N N . TYR A 1 93 ? -1.019 -8.322 4.910 1.00 90.69 93 TYR A N 1
ATOM 731 C CA . TYR A 1 93 ? -1.579 -7.454 5.950 1.00 90.69 93 TYR A CA 1
ATOM 732 C C . TYR A 1 93 ? -3.073 -7.709 6.216 1.00 90.69 93 TYR A C 1
ATOM 734 O O . TYR A 1 93 ? -3.666 -6.980 7.012 1.00 90.69 93 TYR A O 1
ATOM 742 N N . ALA A 1 94 ? -3.663 -8.742 5.597 1.00 84.69 94 ALA A N 1
ATOM 743 C CA . ALA A 1 94 ? -5.088 -9.070 5.666 1.00 84.69 94 ALA A CA 1
ATOM 744 C C . ALA A 1 94 ? -6.002 -7.877 5.321 1.00 84.69 94 ALA A C 1
ATOM 746 O O . ALA A 1 94 ? -7.020 -7.638 5.974 1.00 84.69 94 ALA A O 1
ATOM 747 N N . LEU A 1 95 ? -5.606 -7.102 4.310 1.00 83.12 95 LEU A N 1
ATOM 748 C CA . LEU A 1 95 ? -6.402 -6.028 3.728 1.00 83.12 95 LEU A CA 1
ATOM 749 C C . LEU A 1 95 ? -7.190 -6.589 2.554 1.00 83.12 95 LEU A C 1
ATOM 751 O O . LEU A 1 95 ? -6.605 -7.187 1.654 1.00 83.12 95 LEU A O 1
ATOM 755 N N . ASP A 1 96 ? -8.500 -6.372 2.560 1.00 66.06 96 ASP A N 1
ATOM 756 C CA . ASP A 1 96 ? -9.390 -6.909 1.535 1.00 66.06 96 ASP A CA 1
ATOM 757 C C . ASP A 1 96 ? -9.987 -5.793 0.656 1.00 66.06 96 ASP A C 1
ATOM 759 O O . ASP A 1 96 ? -10.063 -4.625 1.059 1.00 66.06 96 ASP A O 1
ATOM 763 N N . TYR A 1 97 ? -10.367 -6.183 -0.560 1.00 54.03 97 TYR A N 1
ATOM 764 C CA . TYR A 1 97 ? -11.083 -5.410 -1.574 1.00 54.03 97 TYR A CA 1
ATOM 765 C C . TYR A 1 97 ? -12.076 -6.367 -2.251 1.00 54.03 97 TYR A C 1
ATOM 767 O O . TYR A 1 97 ? -11.663 -7.382 -2.811 1.00 54.03 97 TYR A O 1
ATOM 775 N N . ALA A 1 98 ? -13.369 -6.048 -2.209 1.00 39.81 98 ALA A N 1
ATOM 776 C CA . ALA A 1 98 ? -14.447 -6.800 -2.858 1.00 39.81 98 ALA A CA 1
ATOM 777 C C . ALA A 1 98 ? -14.924 -6.098 -4.130 1.00 39.81 98 ALA A C 1
ATOM 779 O O . ALA A 1 98 ? -15.122 -4.861 -4.073 1.00 39.81 98 ALA A O 1
#

Radius of gyration: 14.28 Å; chains: 1; bounding box: 31×32×36 Å

Foldseek 3Di:
DDDPPPPPPLVPDDDDDDPPDAAEDEDQVQADPPLERHPPPDDLVNLLVVVVVQLVSCVVSVHHYEHAHYAHDPSHDPRVVVVVSNVVSCVVSVHDDD

Sequence (98 aa):
MYMPPFGSFFYMMPVIKGENVILTIHYYIGGTWDGVTGYKGITFDDHEKAISTCVNIGLNSGLPLWIGELGVGSASYKAKQWVEDVLYLFDRYALDYA

Secondary structure (DSSP, 8-state):
--PPPS---GGGSPPP--TT--EEEEE-TT--TTSSSSGGG--HHHHHHHHHHHHHHHHHHTS-EEEEEE---TTSTTHHHHHHHHHHHHHHTT----

pLDDT: mean 77.7, std 17.79, range [25.92, 95.19]